Protein AF-D5BGY9-F1 (afdb_monomer_lite)

Radius of gyration: 18.29 Å; chains: 1; bounding box: 40×28×54 Å

Organism: Zunongwangia profunda (strain DSM 18752 / CCTCC AB 206139 / SM-A87) (NCBI:txid655815)

Foldseek 3Di:
DDPVVVVVVQVPDDADDKAKEALDPFWMWIWGCDDQKIWIWIGGNNDTDTDDIDRHDVVSVVVVVVVCVVPAPADPDKAWDDKDAAPDADDDVRDGQNPWDWAFPSHWYWDADPVPRHIYIFTWTFTDDPPDDTAIWTKDDPDDRIMTIIHDDDPD

pLDDT: mean 74.3, std 17.8, range [32.53, 95.62]

Structure (mmCIF, N/CA/C/O backbone):
data_AF-D5BGY9-F1
#
_entry.id   AF-D5BGY9-F1
#
loop_
_atom_site.group_PDB
_atom_site.id
_atom_site.type_symbol
_atom_site.label_atom_id
_atom_site.label_alt_id
_atom_site.label_comp_id
_atom_site.label_asym_id
_atom_site.label_entity_id
_atom_site.label_seq_id
_atom_site.pdbx_PDB_ins_code
_atom_site.Cartn_x
_atom_site.Cartn_y
_atom_site.Cartn_z
_atom_site.occupancy
_atom_site.B_iso_or_equiv
_atom_site.auth_seq_id
_atom_site.auth_comp_id
_atom_site.auth_asym_id
_atom_site.auth_atom_id
_atom_site.pdbx_PDB_model_num
ATOM 1 N N . MET A 1 1 ? 21.027 9.077 -31.240 1.00 39.59 1 MET A N 1
ATOM 2 C CA . MET A 1 1 ? 19.577 8.793 -31.140 1.00 39.59 1 MET A CA 1
ATOM 3 C C . MET A 1 1 ? 18.969 9.815 -30.180 1.00 39.59 1 MET A C 1
ATOM 5 O O . MET A 1 1 ? 19.488 9.950 -29.084 1.00 39.59 1 MET A O 1
ATOM 9 N N . ASN A 1 2 ? 17.980 10.606 -30.613 1.00 33.41 2 ASN A N 1
ATOM 10 C CA . ASN A 1 2 ? 17.347 11.681 -29.823 1.00 33.41 2 ASN A CA 1
ATOM 11 C C . ASN A 1 2 ? 16.385 11.074 -28.773 1.00 33.41 2 ASN A C 1
ATOM 13 O O . ASN A 1 2 ? 15.698 10.106 -29.088 1.00 33.41 2 ASN A O 1
ATOM 17 N N . ILE A 1 3 ? 16.310 11.640 -27.564 1.00 32.88 3 ILE A N 1
ATOM 18 C CA . ILE A 1 3 ? 15.324 11.317 -26.509 1.00 32.88 3 ILE A CA 1
ATOM 19 C C . ILE A 1 3 ? 13.889 11.219 -27.069 1.00 32.88 3 ILE A C 1
ATOM 21 O O . ILE A 1 3 ? 13.121 10.344 -26.676 1.00 32.88 3 ILE A O 1
ATOM 25 N N . GLU A 1 4 ? 13.549 12.048 -28.052 1.00 35.41 4 GLU A N 1
ATOM 26 C CA . GLU A 1 4 ? 12.253 12.053 -28.739 1.00 35.41 4 GLU A CA 1
ATOM 27 C C . GLU A 1 4 ? 12.027 10.800 -29.608 1.00 35.41 4 GLU A C 1
ATOM 29 O O . GLU A 1 4 ? 10.921 10.274 -29.701 1.00 35.41 4 GLU A O 1
ATOM 34 N N . SER A 1 5 ? 13.100 10.247 -30.176 1.00 37.81 5 SER A N 1
ATOM 35 C CA . SER A 1 5 ? 13.077 8.967 -30.895 1.00 37.81 5 SER A CA 1
ATOM 36 C C . SER A 1 5 ? 12.997 7.765 -29.951 1.00 37.81 5 SER A C 1
ATOM 38 O O . SER A 1 5 ? 12.579 6.692 -30.384 1.00 37.81 5 SER A O 1
ATOM 40 N N . LEU A 1 6 ? 13.410 7.929 -28.691 1.00 34.84 6 LEU A N 1
ATOM 41 C CA . LEU A 1 6 ? 13.304 6.903 -27.659 1.00 34.84 6 LEU A CA 1
ATOM 42 C C . LEU A 1 6 ? 11.854 6.824 -27.154 1.00 34.84 6 LEU A C 1
ATOM 44 O O . LEU A 1 6 ? 11.257 5.758 -27.195 1.00 34.84 6 LEU A O 1
ATOM 48 N N . LYS A 1 7 ? 11.239 7.968 -26.818 1.00 35.66 7 LYS A N 1
ATOM 49 C CA . LYS A 1 7 ? 9.833 8.073 -26.371 1.00 35.66 7 LYS A CA 1
ATOM 50 C C . LYS A 1 7 ? 8.829 7.444 -27.343 1.00 35.66 7 LYS A C 1
ATOM 52 O O . LYS A 1 7 ? 7.926 6.737 -26.911 1.00 35.66 7 LYS A O 1
ATOM 5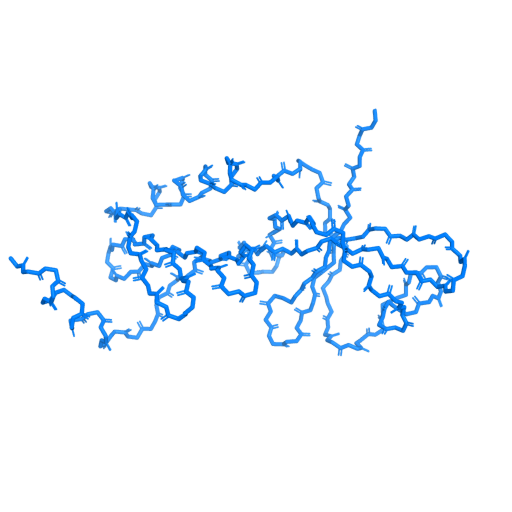7 N N . ASN A 1 8 ? 9.013 7.654 -28.646 1.00 40.06 8 ASN A N 1
ATOM 58 C CA . ASN A 1 8 ? 8.101 7.119 -29.662 1.00 40.06 8 ASN A CA 1
ATOM 59 C C . ASN A 1 8 ? 8.259 5.605 -29.886 1.00 40.06 8 ASN A C 1
ATOM 61 O O . ASN A 1 8 ? 7.320 4.961 -30.340 1.00 40.06 8 ASN A O 1
ATOM 65 N N . LYS A 1 9 ? 9.415 5.021 -29.539 1.00 37.53 9 LYS A N 1
ATOM 66 C CA . LYS A 1 9 ? 9.617 3.561 -29.543 1.00 37.53 9 LYS A CA 1
ATOM 67 C C . LYS A 1 9 ? 9.053 2.883 -28.290 1.00 37.53 9 LYS A C 1
ATOM 69 O O . LYS A 1 9 ? 8.619 1.742 -28.377 1.00 37.53 9 LYS A O 1
ATOM 74 N N . LEU A 1 10 ? 9.037 3.582 -27.153 1.00 36.75 10 LEU A N 1
ATOM 75 C CA . LEU A 1 10 ? 8.557 3.062 -25.864 1.00 36.75 10 LEU A CA 1
ATOM 76 C C . LEU A 1 10 ? 7.019 3.042 -25.754 1.00 36.75 10 LEU A C 1
ATOM 78 O O . LEU A 1 10 ? 6.463 2.294 -24.963 1.00 36.75 10 LEU A O 1
ATOM 82 N N . ALA A 1 11 ? 6.317 3.800 -26.601 1.00 37.72 11 ALA A N 1
ATOM 83 C CA . ALA A 1 11 ? 4.853 3.815 -26.684 1.00 37.72 11 ALA A CA 1
ATOM 84 C C . ALA A 1 11 ? 4.225 2.555 -27.329 1.00 37.72 11 ALA A C 1
ATOM 86 O O . ALA A 1 11 ? 3.004 2.471 -27.423 1.00 37.72 11 ALA A O 1
ATOM 87 N N . LEU A 1 12 ? 5.037 1.601 -27.801 1.00 35.53 12 LEU A N 1
ATOM 88 C CA . LEU A 1 12 ? 4.601 0.441 -28.595 1.00 35.53 12 LEU A CA 1
ATOM 89 C C . LEU A 1 12 ? 4.758 -0.913 -27.878 1.00 35.53 12 LEU A C 1
ATOM 91 O O . LEU A 1 12 ? 4.491 -1.943 -28.492 1.00 35.53 12 LEU A O 1
ATOM 95 N N . LEU A 1 13 ? 5.230 -0.939 -26.628 1.00 35.22 13 LEU A N 1
ATOM 96 C CA . LEU A 1 13 ? 5.654 -2.172 -25.958 1.00 35.22 13 LEU A CA 1
ATOM 97 C C . LEU A 1 13 ? 4.731 -2.537 -24.785 1.00 35.22 13 LEU A C 1
ATOM 99 O O . LEU A 1 13 ? 4.547 -1.761 -23.849 1.00 35.22 13 LEU A O 1
ATOM 103 N N . ASP A 1 14 ? 4.162 -3.739 -24.888 1.00 32.53 14 ASP A N 1
ATOM 104 C CA . ASP A 1 14 ? 3.326 -4.438 -23.907 1.00 32.53 14 ASP A CA 1
ATOM 105 C C . ASP A 1 14 ? 4.012 -4.552 -22.532 1.00 32.53 14 ASP A C 1
ATOM 107 O O . ASP A 1 14 ? 5.225 -4.752 -22.434 1.00 32.53 14 ASP A O 1
ATOM 111 N N . ILE A 1 15 ? 3.236 -4.371 -21.462 1.00 37.66 15 ILE A N 1
ATOM 112 C CA . ILE A 1 15 ? 3.724 -3.750 -20.221 1.00 37.66 15 ILE A CA 1
ATOM 113 C C . ILE A 1 15 ? 4.563 -4.703 -19.322 1.00 37.66 15 ILE A C 1
ATOM 115 O O . ILE A 1 15 ? 4.122 -5.819 -19.045 1.00 37.66 15 ILE A O 1
ATOM 119 N N . PRO A 1 16 ? 5.717 -4.258 -18.775 1.00 42.53 16 PRO A N 1
ATOM 120 C CA . PRO A 1 16 ? 6.619 -5.037 -17.908 1.00 42.53 16 PRO A CA 1
ATOM 121 C C . PRO A 1 16 ? 6.375 -4.846 -16.392 1.00 42.53 16 PRO A C 1
ATOM 123 O O . PRO A 1 16 ? 5.450 -4.148 -15.993 1.00 42.53 16 PRO A O 1
ATOM 126 N N . LYS A 1 17 ? 7.227 -5.431 -15.524 1.00 52.41 17 LYS A N 1
ATOM 127 C CA . LYS A 1 17 ? 7.220 -5.219 -14.058 1.00 52.41 17 LYS A CA 1
ATOM 128 C C . LYS A 1 17 ? 7.296 -3.723 -13.702 1.00 52.41 17 LYS A C 1
ATOM 130 O O . LYS A 1 17 ? 8.204 -3.015 -14.144 1.00 52.41 17 LYS A O 1
ATOM 135 N N . ILE A 1 18 ? 6.366 -3.262 -12.862 1.00 57.81 18 ILE A N 1
ATOM 136 C CA . ILE A 1 18 ? 6.273 -1.874 -12.387 1.00 57.81 18 ILE A CA 1
ATOM 137 C C . ILE A 1 18 ? 6.336 -1.862 -10.861 1.00 57.81 18 ILE A C 1
ATOM 139 O O . ILE A 1 18 ? 5.492 -2.467 -10.203 1.00 57.81 18 ILE A O 1
ATOM 143 N N . TYR A 1 19 ? 7.273 -1.096 -10.306 1.00 60.00 19 TYR A N 1
ATOM 144 C CA . TYR A 1 19 ? 7.201 -0.633 -8.922 1.00 60.00 19 TYR A CA 1
ATOM 145 C C . TYR A 1 19 ? 6.712 0.811 -8.932 1.00 60.00 19 TYR A C 1
ATOM 147 O O . TYR A 1 19 ? 7.248 1.650 -9.655 1.00 60.00 19 TYR A O 1
ATOM 155 N N . SER A 1 20 ? 5.682 1.133 -8.154 1.00 58.00 20 SER A N 1
ATOM 156 C CA . SER A 1 20 ? 5.164 2.500 -8.099 1.00 58.00 20 SER A CA 1
ATOM 157 C C . SER A 1 20 ? 4.714 2.879 -6.702 1.00 58.00 20 SER A C 1
ATOM 159 O O . SER A 1 20 ? 4.213 2.048 -5.956 1.00 58.00 20 SER A O 1
ATOM 161 N N . ILE A 1 21 ? 4.878 4.152 -6.372 1.00 60.12 21 ILE A N 1
ATOM 162 C CA . ILE A 1 21 ? 4.464 4.762 -5.116 1.00 60.12 21 ILE A CA 1
ATOM 163 C C . ILE A 1 21 ? 3.739 6.067 -5.415 1.00 60.12 21 ILE A C 1
ATOM 165 O O . ILE A 1 21 ? 4.192 6.830 -6.259 1.00 60.12 21 ILE A O 1
ATOM 169 N N . SER A 1 22 ? 2.649 6.358 -4.712 1.00 55.53 22 SER A N 1
ATOM 170 C CA . SER A 1 22 ? 1.944 7.642 -4.811 1.00 55.53 22 SER A CA 1
ATOM 171 C C . SER A 1 22 ? 2.203 8.436 -3.545 1.00 55.53 22 SER A C 1
ATOM 173 O O . SER A 1 22 ? 1.905 7.911 -2.490 1.00 55.53 22 SER A O 1
ATOM 175 N N . LYS A 1 23 ? 2.763 9.647 -3.628 1.00 52.03 23 LYS A N 1
ATOM 176 C CA . LYS A 1 23 ? 2.987 10.510 -2.451 1.00 52.03 23 LYS A CA 1
ATOM 177 C C . LYS A 1 23 ? 1.767 11.383 -2.137 1.00 52.03 23 LYS A C 1
ATOM 179 O O . LYS A 1 23 ? 1.548 11.733 -0.988 1.00 52.03 23 LYS A O 1
ATOM 184 N N . GLU A 1 24 ? 1.006 11.739 -3.165 1.00 56.12 24 GLU A N 1
ATOM 185 C CA . GLU A 1 24 ? -0.227 12.530 -3.107 1.00 56.12 24 GLU A CA 1
ATOM 186 C C . GLU A 1 24 ? -1.184 11.981 -4.177 1.00 56.12 24 GLU A C 1
ATOM 188 O O . GLU A 1 24 ? -0.727 11.289 -5.095 1.00 56.12 24 GLU A O 1
ATOM 193 N N . GLU A 1 25 ? -2.475 12.338 -4.132 1.00 49.06 25 GLU A N 1
ATOM 194 C CA . GLU A 1 25 ? -3.480 11.902 -5.126 1.00 49.06 25 GLU A CA 1
ATOM 195 C C . GLU A 1 25 ? -3.004 12.074 -6.583 1.00 49.06 25 GLU A C 1
ATOM 197 O O . GLU A 1 25 ? -3.302 11.244 -7.442 1.00 49.06 25 GLU A O 1
ATOM 202 N N . ASN A 1 26 ? -2.190 13.105 -6.848 1.00 55.19 26 ASN A N 1
ATOM 203 C CA . ASN A 1 26 ? -1.737 13.477 -8.190 1.00 55.19 26 ASN A CA 1
ATOM 204 C C . ASN A 1 26 ? -0.228 13.327 -8.438 1.00 55.19 26 ASN A C 1
ATOM 206 O O . ASN A 1 26 ? 0.235 13.703 -9.523 1.00 55.19 26 ASN A O 1
ATOM 210 N N . SER A 1 27 ? 0.545 12.795 -7.480 1.00 61.44 27 SER A N 1
ATOM 211 C CA . SER A 1 27 ? 1.988 12.588 -7.658 1.00 61.44 27 SER A CA 1
ATOM 212 C C . SER A 1 27 ? 2.430 11.160 -7.334 1.00 61.44 27 SER A C 1
ATOM 214 O O . SER A 1 27 ? 2.214 10.654 -6.233 1.00 61.44 27 SER A O 1
ATOM 216 N N . LYS A 1 28 ? 3.075 10.495 -8.302 1.00 71.75 28 LYS A N 1
ATOM 217 C CA . LYS A 1 28 ? 3.582 9.121 -8.161 1.00 71.75 28 LYS A CA 1
ATOM 218 C C . LYS A 1 28 ? 5.032 9.011 -8.603 1.00 71.75 28 LYS A C 1
ATOM 220 O O . LYS A 1 28 ? 5.398 9.594 -9.611 1.00 71.75 28 LYS A O 1
ATOM 225 N N . PHE A 1 29 ? 5.863 8.251 -7.905 1.00 80.75 29 PHE A N 1
ATOM 226 C CA . PHE A 1 29 ? 7.157 7.819 -8.428 1.00 80.75 29 PHE A CA 1
ATOM 227 C C . PHE A 1 29 ? 7.040 6.392 -8.948 1.00 80.75 29 PHE A C 1
ATOM 229 O O . PHE A 1 29 ? 6.369 5.557 -8.345 1.00 80.75 29 PHE A O 1
ATOM 236 N N . CYS A 1 30 ? 7.651 6.110 -10.091 1.00 78.44 30 CYS A N 1
ATOM 237 C CA . CYS A 1 30 ? 7.538 4.821 -10.761 1.00 78.44 30 CYS A CA 1
ATOM 238 C C . CYS A 1 30 ? 8.911 4.359 -11.218 1.00 78.44 30 CYS A C 1
ATOM 240 O O . CYS A 1 30 ? 9.623 5.117 -11.872 1.00 78.44 30 CYS A O 1
ATOM 242 N N . LEU A 1 31 ? 9.244 3.113 -10.913 1.00 79.31 31 LEU A N 1
ATOM 243 C CA . LEU A 1 31 ? 10.346 2.379 -11.501 1.00 79.31 31 LEU A CA 1
ATOM 244 C C . LEU A 1 31 ? 9.756 1.322 -12.448 1.00 79.31 31 LEU A C 1
ATOM 246 O O . LEU A 1 31 ? 9.013 0.441 -12.018 1.00 79.31 31 LEU A O 1
ATOM 250 N N . VAL A 1 32 ? 10.057 1.436 -13.738 1.00 80.81 32 VAL A N 1
ATOM 251 C CA . VAL A 1 32 ? 9.485 0.605 -14.810 1.00 80.81 32 VAL A CA 1
ATOM 252 C C . VAL A 1 32 ? 10.612 -0.101 -15.558 1.00 80.81 32 VAL A C 1
ATOM 254 O O . VAL A 1 32 ? 11.601 0.545 -15.910 1.00 80.81 32 VAL A O 1
ATOM 257 N N . GLN A 1 33 ? 10.469 -1.404 -15.810 1.00 77.12 33 GLN A N 1
ATOM 258 C CA . GLN A 1 33 ? 11.456 -2.195 -16.553 1.00 77.12 33 GLN A CA 1
ATOM 259 C C . GLN A 1 33 ? 11.119 -2.293 -18.045 1.00 77.12 33 GLN A C 1
ATOM 261 O O . GLN A 1 33 ? 10.488 -3.251 -18.450 1.00 77.12 33 GLN A O 1
ATOM 266 N N . GLU A 1 34 ? 11.571 -1.403 -18.916 1.00 71.31 34 GLU A N 1
ATOM 267 C CA . GLU A 1 34 ? 11.303 -1.565 -20.355 1.00 71.31 34 GLU A CA 1
ATOM 268 C C . GLU A 1 34 ? 12.476 -2.261 -21.065 1.00 71.31 34 GLU A C 1
ATOM 270 O O . GLU A 1 34 ? 13.602 -1.756 -21.105 1.00 71.31 34 GLU A O 1
ATOM 275 N N . ASN A 1 35 ? 12.209 -3.423 -21.671 1.00 77.25 35 ASN A N 1
ATOM 276 C CA . ASN A 1 35 ? 13.224 -4.328 -22.226 1.00 77.25 35 ASN A CA 1
ATOM 277 C C . ASN A 1 35 ? 14.239 -4.777 -21.148 1.00 77.25 35 ASN A C 1
ATOM 279 O O . ASN A 1 35 ? 13.856 -5.329 -20.119 1.00 77.25 35 ASN A O 1
ATOM 283 N N . ASN A 1 36 ? 15.534 -4.529 -21.374 1.00 79.06 36 ASN A N 1
ATOM 284 C CA . ASN A 1 36 ? 16.621 -4.845 -20.439 1.00 79.06 36 ASN A CA 1
ATOM 285 C C . ASN A 1 36 ? 16.997 -3.657 -19.540 1.00 79.06 36 ASN A C 1
ATOM 287 O O . ASN A 1 36 ? 18.024 -3.700 -18.872 1.00 79.06 36 ASN A O 1
ATOM 291 N N . PHE A 1 37 ? 16.205 -2.586 -19.551 1.00 79.56 37 PHE A N 1
ATOM 292 C CA . PHE A 1 37 ? 16.535 -1.338 -18.879 1.00 79.56 37 PHE A CA 1
ATOM 293 C C . PHE A 1 37 ? 15.480 -0.954 -17.856 1.00 79.56 37 PHE A C 1
ATOM 295 O O . PHE A 1 37 ? 14.304 -1.284 -17.993 1.00 79.56 37 PHE A O 1
ATOM 302 N N . TRP A 1 38 ? 15.907 -0.196 -16.854 1.00 84.69 38 TRP A N 1
ATOM 303 C CA . TRP A 1 38 ? 15.033 0.305 -15.808 1.00 84.69 38 TRP A CA 1
ATOM 304 C C . TRP A 1 38 ? 14.999 1.823 -15.818 1.00 84.69 38 TRP A C 1
ATOM 306 O O . TRP A 1 38 ? 16.028 2.497 -15.910 1.00 84.69 38 TRP A O 1
ATOM 316 N N . PHE A 1 39 ? 13.798 2.366 -15.687 1.00 82.62 39 PHE A N 1
ATOM 317 C CA . PHE A 1 39 ? 13.549 3.793 -15.781 1.00 82.62 39 PHE A CA 1
ATOM 318 C C . PHE A 1 39 ? 12.778 4.273 -14.561 1.00 82.62 39 PHE A C 1
ATOM 320 O O . PHE A 1 39 ? 11.729 3.729 -14.220 1.00 82.62 39 PHE A O 1
ATOM 327 N N . PHE A 1 40 ? 13.294 5.317 -13.925 1.00 86.56 40 PHE A N 1
ATOM 328 C CA . PHE A 1 40 ? 12.684 5.967 -12.780 1.00 86.56 40 PHE A CA 1
ATOM 329 C C . PHE A 1 40 ? 12.072 7.307 -13.191 1.00 86.56 40 PHE A C 1
ATOM 331 O O . PHE A 1 40 ? 12.757 8.190 -13.723 1.00 86.56 40 PHE A O 1
ATOM 338 N N . PHE A 1 41 ? 10.778 7.466 -12.930 1.00 85.06 41 PHE A N 1
ATOM 339 C CA . PHE A 1 41 ? 9.987 8.639 -13.282 1.00 85.06 41 PHE A CA 1
ATOM 340 C C . PHE A 1 41 ? 9.240 9.186 -12.070 1.00 85.06 41 PHE A C 1
ATOM 342 O O . PHE A 1 41 ? 8.883 8.445 -11.158 1.00 85.06 41 PHE A O 1
ATOM 349 N N . LYS A 1 42 ? 8.909 10.476 -12.128 1.00 83.25 42 LYS A N 1
ATOM 350 C CA . LYS A 1 42 ? 7.818 11.076 -11.362 1.00 83.25 42 LYS A CA 1
ATOM 351 C C . LYS A 1 42 ? 6.644 11.353 -12.299 1.00 83.25 42 LYS A C 1
ATOM 353 O O . LYS A 1 42 ? 6.805 12.048 -13.297 1.00 83.25 42 LYS A O 1
ATOM 358 N N . LEU A 1 43 ? 5.479 10.806 -12.001 1.00 76.69 43 LEU A N 1
ATOM 359 C CA . LEU A 1 43 ? 4.191 11.186 -12.557 1.00 76.69 43 LEU A CA 1
ATOM 360 C C . LEU A 1 43 ? 3.638 12.348 -11.735 1.00 76.69 43 LEU A C 1
ATOM 362 O O . LEU A 1 43 ? 3.444 12.197 -10.537 1.00 76.69 43 LEU A O 1
ATOM 366 N N . GLU A 1 44 ? 3.371 13.485 -12.365 1.00 77.81 44 GLU A N 1
ATOM 367 C CA . GLU A 1 44 ? 2.660 14.618 -11.760 1.00 77.81 44 GLU A CA 1
ATOM 368 C C . GLU A 1 44 ? 1.618 15.119 -12.750 1.00 77.81 44 GLU A C 1
ATOM 370 O O . GLU A 1 44 ? 1.967 15.438 -13.889 1.00 77.81 44 GLU A O 1
ATOM 375 N N . ASN A 1 45 ? 0.347 15.197 -12.344 1.00 75.56 45 ASN A N 1
ATOM 376 C CA . ASN A 1 45 ? -0.742 15.702 -13.193 1.00 75.56 45 ASN A CA 1
ATOM 377 C C . ASN A 1 45 ? -0.765 15.037 -14.587 1.00 75.56 45 ASN A C 1
ATOM 379 O O . ASN A 1 45 ? -0.792 15.712 -15.618 1.00 75.56 45 ASN A O 1
ATOM 383 N N . ASN A 1 46 ? -0.674 13.701 -14.617 1.00 66.56 46 ASN A N 1
ATOM 384 C CA . ASN A 1 46 ? -0.592 12.869 -15.829 1.00 66.56 46 ASN A CA 1
ATOM 385 C C . ASN A 1 46 ? 0.630 13.117 -16.735 1.00 66.56 46 ASN A C 1
ATOM 387 O O . ASN A 1 46 ? 0.692 12.590 -17.847 1.00 66.56 46 ASN A O 1
ATOM 391 N N . LYS A 1 47 ? 1.640 13.865 -16.278 1.00 72.94 47 LYS A N 1
ATOM 392 C CA . LYS A 1 47 ? 2.903 14.062 -17.000 1.00 72.94 47 LYS A CA 1
ATOM 393 C C . LYS A 1 47 ? 4.009 13.212 -16.391 1.00 72.94 47 LYS A C 1
ATOM 395 O O . LYS A 1 47 ? 4.231 13.234 -15.185 1.00 72.94 47 LYS A O 1
ATOM 400 N N . ARG A 1 48 ? 4.741 12.493 -17.247 1.00 77.81 48 ARG A N 1
ATOM 401 C CA . ARG A 1 48 ? 5.956 11.749 -16.882 1.00 77.81 48 ARG A CA 1
ATOM 402 C C . ARG A 1 48 ? 7.160 12.686 -16.893 1.00 77.81 48 ARG A C 1
ATOM 404 O O . ARG A 1 48 ? 7.555 13.178 -17.948 1.00 77.81 48 ARG A O 1
ATOM 411 N N . LYS A 1 49 ? 7.781 12.883 -15.735 1.00 83.81 49 LYS A N 1
ATOM 412 C CA . LYS A 1 49 ? 9.093 13.511 -15.581 1.00 83.81 49 LYS A CA 1
ATOM 413 C C . LYS A 1 49 ? 10.137 12.421 -15.365 1.00 83.81 49 LYS A C 1
ATOM 415 O O . LYS A 1 49 ? 10.128 11.745 -14.341 1.00 83.81 49 LYS A O 1
ATOM 420 N N . PHE A 1 50 ? 11.027 12.242 -16.336 1.00 83.69 50 PHE A N 1
ATOM 421 C CA . PHE A 1 50 ? 12.166 11.334 -16.202 1.00 83.69 50 PHE A CA 1
ATOM 422 C C . PHE A 1 50 ? 13.123 11.828 -15.118 1.00 83.69 50 PHE A C 1
ATOM 424 O O . PHE A 1 50 ? 13.425 13.022 -15.059 1.00 83.69 50 PHE A O 1
ATOM 431 N N . LEU A 1 51 ? 13.580 10.906 -14.273 1.00 86.75 51 LEU A N 1
ATOM 432 C CA . LEU A 1 51 ? 14.508 11.197 -13.187 1.00 86.75 51 LEU A CA 1
ATOM 433 C C . LEU A 1 51 ? 15.826 10.445 -13.352 1.00 86.75 51 LEU A C 1
ATOM 435 O O . LEU A 1 51 ? 16.883 11.060 -13.231 1.00 86.75 51 LEU A O 1
ATOM 439 N N . LYS A 1 52 ? 15.782 9.130 -13.605 1.00 89.81 52 LYS A N 1
ATOM 440 C CA . LYS A 1 52 ? 16.996 8.305 -13.665 1.00 89.81 52 LYS A CA 1
ATOM 441 C C . LYS A 1 52 ? 16.809 7.032 -14.491 1.00 89.81 52 LYS A C 1
ATOM 443 O O . LYS A 1 52 ? 15.693 6.555 -14.669 1.00 89.81 52 LYS A O 1
ATOM 448 N N . PHE A 1 53 ? 17.918 6.496 -14.984 1.00 90.00 53 PHE A N 1
ATOM 449 C CA . PHE A 1 53 ? 18.011 5.273 -15.779 1.00 90.00 53 PHE A CA 1
ATOM 450 C C . PHE A 1 53 ? 19.019 4.306 -15.146 1.00 90.00 53 PHE A C 1
ATOM 452 O O . PHE A 1 53 ? 19.997 4.763 -14.548 1.00 90.00 53 PHE A O 1
ATOM 459 N N . PHE A 1 54 ? 18.789 3.001 -15.316 1.00 85.75 54 PHE A N 1
ATOM 460 C CA . PHE A 1 54 ? 19.675 1.928 -14.865 1.00 85.75 54 PHE A CA 1
ATOM 461 C C . PHE A 1 54 ? 19.755 0.798 -15.895 1.00 85.75 54 PHE A C 1
ATOM 463 O O . PHE A 1 54 ? 18.767 0.455 -16.549 1.00 85.75 54 PHE A O 1
ATOM 470 N N . GLU A 1 55 ? 20.937 0.191 -15.990 1.00 85.69 55 GLU A N 1
ATOM 471 C CA . GLU A 1 55 ? 21.222 -0.918 -16.909 1.00 85.69 55 GLU A CA 1
ATOM 472 C C . GLU A 1 55 ? 20.850 -2.290 -16.344 1.00 85.69 55 GLU A C 1
ATOM 474 O O . GLU A 1 55 ? 20.728 -3.250 -17.096 1.00 85.69 55 GLU A O 1
ATOM 479 N N . ASN A 1 56 ? 20.677 -2.403 -15.027 1.00 82.38 56 ASN A N 1
ATOM 480 C CA . ASN A 1 56 ? 20.371 -3.666 -14.371 1.00 82.38 56 ASN A CA 1
ATOM 481 C C . ASN A 1 56 ? 19.360 -3.487 -13.231 1.00 82.38 56 ASN A C 1
ATOM 483 O O . ASN A 1 56 ? 19.173 -2.394 -12.693 1.00 82.38 56 ASN A O 1
ATOM 487 N N . GLU A 1 57 ? 18.705 -4.594 -12.880 1.00 74.31 57 GLU A N 1
ATOM 488 C CA . GLU A 1 57 ? 17.648 -4.648 -11.865 1.00 74.31 57 GLU A CA 1
ATOM 489 C C . GLU A 1 57 ? 18.164 -4.359 -10.456 1.00 74.31 57 GLU A C 1
ATOM 491 O O . GLU A 1 57 ? 17.484 -3.674 -9.697 1.00 74.31 57 GLU A O 1
ATOM 496 N N . ILE A 1 58 ? 19.362 -4.831 -10.102 1.00 73.25 58 ILE A N 1
ATOM 497 C CA . ILE A 1 58 ? 19.913 -4.674 -8.749 1.00 73.25 58 ILE A CA 1
ATOM 498 C C . ILE A 1 58 ? 20.127 -3.191 -8.437 1.00 73.25 58 ILE A C 1
ATOM 500 O O . ILE A 1 58 ? 19.657 -2.710 -7.408 1.00 73.25 58 ILE A O 1
ATOM 504 N N . ASP A 1 59 ? 20.748 -2.438 -9.342 1.00 77.81 59 ASP A N 1
ATOM 505 C CA . ASP A 1 59 ? 20.997 -1.008 -9.147 1.00 77.81 59 ASP A CA 1
ATOM 506 C C . ASP A 1 59 ? 19.696 -0.206 -9.147 1.00 77.81 59 ASP A C 1
ATOM 508 O O . ASP A 1 59 ? 19.526 0.718 -8.348 1.00 77.81 59 ASP A O 1
ATOM 512 N N . ALA A 1 60 ? 18.760 -0.575 -10.026 1.00 77.88 60 ALA A N 1
ATOM 513 C CA . ALA A 1 60 ? 17.455 0.060 -10.126 1.00 77.88 60 ALA A CA 1
ATOM 514 C C . ALA A 1 60 ? 16.638 -0.112 -8.842 1.00 77.88 60 ALA A C 1
ATOM 516 O O . ALA A 1 60 ? 16.123 0.861 -8.289 1.00 77.88 60 ALA A O 1
ATOM 517 N N . THR A 1 61 ? 16.543 -1.351 -8.358 1.00 64.25 61 THR A N 1
ATOM 518 C CA . THR A 1 61 ? 15.793 -1.702 -7.150 1.00 64.25 61 THR A CA 1
ATOM 519 C C . THR A 1 61 ? 16.472 -1.161 -5.898 1.00 64.25 61 THR A C 1
ATOM 521 O O . THR A 1 61 ? 15.785 -0.583 -5.064 1.00 64.25 61 THR A O 1
ATOM 524 N N . THR A 1 62 ? 17.803 -1.229 -5.799 1.00 71.38 62 THR A N 1
ATOM 525 C CA . THR A 1 62 ? 18.567 -0.631 -4.688 1.00 71.38 62 THR A CA 1
ATOM 526 C C . THR A 1 62 ? 18.370 0.877 -4.632 1.00 71.38 62 THR A C 1
ATOM 528 O O . THR A 1 62 ? 18.049 1.422 -3.579 1.00 71.38 62 THR A O 1
ATOM 531 N N . PHE A 1 63 ? 18.508 1.570 -5.767 1.00 84.44 63 PHE A N 1
ATOM 532 C CA . PHE A 1 63 ? 18.259 3.007 -5.815 1.00 84.44 63 PHE A CA 1
ATOM 533 C C . PHE A 1 63 ? 16.825 3.335 -5.421 1.00 84.44 63 PHE A C 1
ATOM 535 O O . PHE A 1 63 ? 16.614 4.279 -4.668 1.00 84.44 63 PHE A O 1
ATOM 542 N N . PHE A 1 64 ? 15.849 2.592 -5.947 1.00 73.50 64 PHE A N 1
ATOM 543 C CA . PHE A 1 64 ? 14.452 2.837 -5.632 1.00 73.50 64 PHE A CA 1
ATOM 544 C C . PHE A 1 64 ? 14.204 2.626 -4.140 1.00 73.50 64 PHE A C 1
ATOM 546 O O . PHE A 1 64 ? 13.666 3.522 -3.518 1.00 73.50 64 PHE A O 1
ATOM 553 N N . LEU A 1 65 ? 14.681 1.541 -3.529 1.00 67.31 65 LEU A N 1
ATOM 554 C CA . LEU A 1 65 ? 14.550 1.316 -2.085 1.00 67.31 65 LEU A CA 1
ATOM 555 C C . LEU A 1 65 ? 15.199 2.430 -1.252 1.00 67.31 65 LEU A C 1
ATOM 557 O O . LEU A 1 65 ? 14.536 2.980 -0.380 1.00 67.31 65 LEU A O 1
ATOM 561 N N . ASN A 1 66 ? 16.429 2.837 -1.573 1.00 73.06 66 ASN A N 1
ATOM 562 C CA . ASN A 1 66 ? 17.109 3.921 -0.855 1.00 73.06 66 ASN A CA 1
ATOM 563 C C . ASN A 1 66 ? 16.384 5.261 -1.032 1.00 73.06 66 ASN A C 1
ATOM 565 O O . ASN A 1 66 ? 16.137 5.971 -0.066 1.00 73.06 66 ASN A O 1
ATOM 569 N N . PHE A 1 67 ? 15.971 5.590 -2.263 1.00 79.62 67 PHE A N 1
ATOM 570 C CA . PHE A 1 67 ? 15.145 6.768 -2.532 1.00 79.62 67 PHE A CA 1
ATOM 571 C C . PHE A 1 67 ? 13.882 6.746 -1.671 1.00 79.62 67 PHE A C 1
ATOM 573 O O . PHE A 1 67 ? 13.435 7.782 -1.187 1.00 79.62 67 PHE A O 1
ATOM 580 N N . MET A 1 68 ? 13.304 5.568 -1.478 1.00 68.38 68 MET A N 1
ATOM 581 C CA . MET A 1 68 ? 12.083 5.408 -0.714 1.00 68.38 68 MET A CA 1
ATOM 582 C C . MET A 1 68 ? 12.330 5.571 0.787 1.00 68.38 68 MET A C 1
ATOM 584 O O . MET A 1 68 ? 11.576 6.289 1.431 1.00 68.38 68 MET A O 1
ATOM 588 N N . GLU A 1 69 ? 13.402 4.990 1.323 1.00 63.50 69 GLU A N 1
ATOM 589 C CA . GLU A 1 69 ? 13.848 5.191 2.709 1.00 63.50 69 GLU A CA 1
ATOM 590 C C . GLU A 1 69 ? 14.141 6.662 3.025 1.00 63.50 69 GLU A C 1
ATOM 592 O O . GLU A 1 69 ? 13.715 7.174 4.058 1.00 63.50 69 GLU A O 1
ATOM 597 N N . ASP A 1 70 ? 14.809 7.363 2.110 1.00 68.38 70 ASP A N 1
ATOM 598 C CA . ASP A 1 70 ? 15.200 8.759 2.307 1.00 68.38 70 ASP A CA 1
ATOM 599 C C . ASP A 1 70 ? 14.007 9.726 2.233 1.00 68.38 70 ASP A C 1
ATOM 601 O O . ASP A 1 70 ? 14.010 10.789 2.858 1.00 68.38 70 ASP A O 1
ATOM 605 N N . ASN A 1 71 ? 12.989 9.395 1.430 1.00 68.25 71 ASN A N 1
ATOM 606 C CA . ASN A 1 71 ? 11.883 10.309 1.122 1.00 68.25 71 ASN A CA 1
ATOM 607 C C . ASN A 1 71 ? 10.566 9.954 1.820 1.00 68.25 71 ASN A C 1
ATOM 609 O O . ASN A 1 71 ? 9.656 10.791 1.852 1.00 68.25 71 ASN A O 1
ATOM 613 N N . PHE A 1 72 ? 10.451 8.744 2.366 1.00 64.38 72 PHE A N 1
ATOM 614 C CA . PHE A 1 72 ? 9.265 8.248 3.051 1.00 64.38 72 PHE A CA 1
ATOM 615 C C . PHE A 1 72 ? 9.677 7.626 4.381 1.00 64.38 72 PHE A C 1
ATOM 617 O O . PHE A 1 72 ? 10.675 6.920 4.472 1.00 64.38 72 PHE A O 1
ATOM 624 N N . LYS A 1 73 ? 8.896 7.873 5.437 1.00 55.28 73 LYS A N 1
ATOM 625 C CA . LYS A 1 73 ? 9.149 7.237 6.730 1.00 55.28 73 LYS A CA 1
ATOM 626 C C . LYS A 1 73 ? 8.901 5.737 6.595 1.00 55.28 73 LYS A C 1
ATOM 628 O O . LYS A 1 73 ? 7.755 5.297 6.587 1.00 55.28 73 LYS A O 1
ATOM 633 N N . ILE A 1 74 ? 9.969 4.956 6.498 1.00 53.62 74 ILE A N 1
ATOM 634 C CA . ILE A 1 74 ? 9.911 3.513 6.719 1.00 53.62 74 ILE A CA 1
ATOM 635 C C . ILE A 1 74 ? 10.078 3.308 8.220 1.00 53.62 74 ILE A C 1
ATOM 637 O O . ILE A 1 74 ? 11.193 3.216 8.731 1.00 53.62 74 ILE A O 1
ATOM 641 N N . GLU A 1 75 ? 8.971 3.311 8.963 1.00 53.41 75 GLU A N 1
ATOM 642 C CA . GLU A 1 75 ? 9.037 2.841 10.346 1.00 53.41 75 GLU A CA 1
ATOM 643 C C . GLU A 1 75 ? 9.236 1.324 10.324 1.00 53.41 75 GLU A C 1
ATOM 645 O O . GLU A 1 75 ? 8.516 0.585 9.654 1.00 53.41 75 GLU A O 1
ATOM 650 N N . LYS A 1 76 ? 10.284 0.876 11.023 1.00 52.78 76 LYS A N 1
ATOM 651 C CA . LYS A 1 76 ? 10.841 -0.483 10.957 1.00 52.78 76 LYS A CA 1
ATOM 652 C C . LYS A 1 76 ? 9.904 -1.593 11.443 1.00 52.78 76 LYS A C 1
ATOM 654 O O . LYS A 1 76 ? 10.280 -2.756 11.357 1.00 52.78 76 LYS A O 1
ATOM 659 N N . GLU A 1 77 ? 8.709 -1.270 11.932 1.00 64.88 77 GLU A N 1
ATOM 660 C CA . GLU A 1 77 ? 7.834 -2.230 12.616 1.00 64.88 77 GLU A CA 1
ATOM 661 C C . GLU A 1 77 ? 6.362 -2.095 12.215 1.00 64.88 77 GLU A C 1
ATOM 663 O O . GLU A 1 77 ? 5.438 -2.133 13.035 1.00 64.88 77 GLU A O 1
ATOM 668 N N . ILE A 1 78 ? 6.138 -1.965 10.908 1.00 79.44 78 ILE A N 1
ATOM 669 C CA . ILE A 1 78 ? 4.811 -2.134 10.326 1.00 79.44 78 ILE A CA 1
ATOM 670 C C . ILE A 1 78 ? 4.495 -3.630 10.272 1.00 79.44 78 ILE A C 1
ATOM 672 O O . ILE A 1 78 ? 5.186 -4.399 9.604 1.00 79.44 78 ILE A O 1
ATOM 676 N N . THR A 1 79 ? 3.433 -4.045 10.957 1.00 87.94 79 THR A N 1
ATOM 677 C CA . THR A 1 79 ? 3.005 -5.451 10.984 1.00 87.94 79 THR A CA 1
ATOM 678 C C . THR A 1 79 ? 1.757 -5.629 10.138 1.00 87.94 79 THR A C 1
ATOM 680 O O . THR A 1 79 ? 0.764 -4.933 10.343 1.00 87.94 79 THR A O 1
ATOM 683 N N . PHE A 1 80 ? 1.794 -6.560 9.183 1.00 90.62 80 PHE A N 1
ATOM 684 C CA . PHE A 1 80 ? 0.616 -6.920 8.396 1.00 90.62 80 PHE A CA 1
ATOM 685 C C . PHE A 1 80 ? -0.465 -7.521 9.295 1.00 90.62 80 PHE A C 1
ATOM 687 O O . PHE A 1 80 ? -0.185 -8.435 10.068 1.00 90.62 80 PHE A O 1
ATOM 694 N N . ILE A 1 81 ? -1.691 -7.012 9.175 1.00 93.19 81 ILE A N 1
ATOM 695 C CA . ILE A 1 81 ? -2.847 -7.515 9.920 1.00 93.19 81 ILE A CA 1
ATOM 696 C C . ILE A 1 81 ? -3.697 -8.395 9.010 1.00 93.19 81 ILE A C 1
ATOM 698 O O . ILE A 1 81 ? -3.943 -9.558 9.321 1.00 93.19 81 ILE A O 1
ATOM 702 N N . ALA A 1 82 ? -4.175 -7.825 7.902 1.00 93.88 82 ALA A N 1
ATOM 703 C CA . ALA A 1 82 ? -5.144 -8.478 7.037 1.00 93.88 82 ALA A CA 1
ATOM 704 C C . ALA A 1 82 ? -5.152 -7.883 5.627 1.00 93.88 82 ALA A C 1
ATOM 706 O O . ALA A 1 82 ? -4.819 -6.716 5.416 1.00 93.88 82 ALA A O 1
ATOM 707 N N . SER A 1 83 ? -5.595 -8.700 4.672 1.00 94.56 83 SER A N 1
ATOM 708 C CA . SER A 1 83 ? -5.974 -8.271 3.331 1.00 94.56 83 SER A CA 1
ATOM 709 C C . SER A 1 83 ? -7.344 -8.845 3.003 1.00 94.56 83 SER A C 1
ATOM 711 O O . SER A 1 83 ? -7.512 -10.062 3.089 1.00 94.56 83 SER A O 1
ATOM 713 N N . LEU A 1 84 ? -8.302 -8.004 2.631 1.00 95.00 84 LEU A N 1
ATOM 714 C CA . LEU A 1 84 ? -9.685 -8.417 2.385 1.00 95.00 84 LEU A CA 1
ATOM 715 C C . LEU A 1 84 ? -10.306 -7.637 1.229 1.00 95.00 84 LEU A C 1
ATOM 717 O O . LEU A 1 84 ? -9.827 -6.555 0.886 1.00 95.00 84 LEU A O 1
ATOM 721 N N . ALA A 1 85 ? -11.354 -8.186 0.611 1.00 93.88 85 ALA A N 1
ATOM 722 C CA . ALA A 1 85 ? -12.071 -7.455 -0.420 1.00 93.88 85 ALA A CA 1
ATOM 723 C C . ALA A 1 85 ? -12.865 -6.295 0.19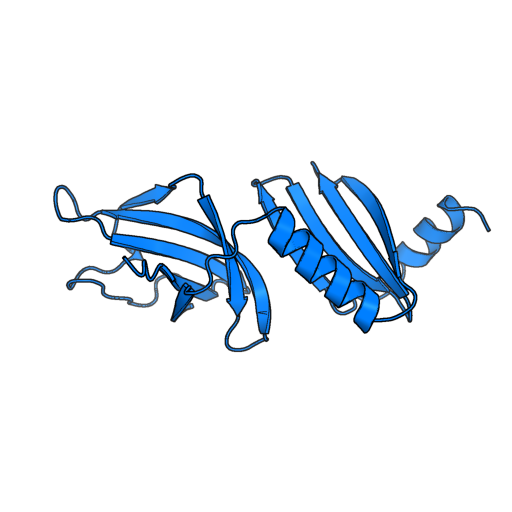4 1.00 93.88 85 ALA A C 1
ATOM 725 O O . ALA A 1 85 ? -13.233 -6.303 1.371 1.00 93.88 85 ALA A O 1
ATOM 726 N N . TYR A 1 86 ? -13.126 -5.270 -0.609 1.00 91.69 86 TYR A N 1
ATOM 727 C CA . TYR A 1 86 ? -13.902 -4.116 -0.186 1.00 91.69 86 TYR A CA 1
ATOM 728 C C . TYR A 1 86 ? -15.271 -4.555 0.351 1.00 91.69 86 TYR A C 1
ATOM 730 O O . TYR A 1 86 ? -16.019 -5.243 -0.344 1.00 91.69 86 TYR A O 1
ATOM 738 N N . LYS A 1 87 ? -15.588 -4.115 1.576 1.00 90.88 87 LYS A N 1
ATOM 739 C CA . LYS A 1 87 ? -16.794 -4.459 2.354 1.00 90.88 87 LYS A CA 1
ATOM 740 C C . LYS A 1 87 ? -16.883 -5.893 2.883 1.00 90.88 87 LYS A C 1
ATOM 742 O O . LYS A 1 87 ? -17.888 -6.215 3.519 1.00 90.88 87 LYS A O 1
ATOM 747 N N . ASP A 1 88 ? -15.851 -6.718 2.720 1.00 95.62 88 ASP A N 1
ATOM 748 C CA . ASP A 1 88 ? -15.765 -7.955 3.498 1.00 95.62 88 ASP A CA 1
ATOM 749 C C . ASP A 1 88 ? -15.670 -7.624 4.989 1.00 95.62 88 ASP A C 1
ATOM 751 O O . ASP A 1 88 ? -15.053 -6.636 5.389 1.00 95.62 88 ASP A O 1
ATOM 755 N N . ILE A 1 89 ? -16.289 -8.452 5.827 1.00 94.81 89 ILE A N 1
ATOM 756 C CA . ILE A 1 89 ? -16.354 -8.212 7.269 1.00 94.81 89 ILE A CA 1
ATOM 757 C C . ILE A 1 89 ? -14.939 -8.211 7.855 1.00 94.81 89 ILE A C 1
ATOM 759 O O . ILE A 1 89 ? -14.248 -9.230 7.828 1.00 94.81 89 ILE A O 1
ATOM 763 N N . PHE A 1 90 ? -14.544 -7.089 8.459 1.00 94.00 90 PHE A N 1
ATOM 764 C CA . PHE A 1 90 ? -13.323 -6.998 9.248 1.00 94.00 90 PHE A CA 1
ATOM 765 C C . PHE A 1 90 ? -13.605 -6.262 10.553 1.00 94.00 90 PHE A C 1
ATOM 767 O O . PHE A 1 90 ? -13.785 -5.046 10.583 1.00 94.00 90 PHE A O 1
ATOM 774 N N . LEU A 1 91 ? -13.701 -7.040 11.633 1.00 90.94 91 LEU A N 1
ATOM 775 C CA . LEU A 1 91 ? -14.116 -6.549 12.940 1.00 90.94 91 LEU A CA 1
ATOM 776 C C . LEU A 1 91 ? -12.911 -6.125 13.775 1.00 90.94 91 LEU A C 1
ATOM 778 O O . LEU A 1 91 ? -12.015 -6.923 14.044 1.00 90.94 91 LEU A O 1
ATOM 782 N N . ILE A 1 92 ? -12.955 -4.891 14.260 1.00 84.62 92 ILE A N 1
ATOM 783 C CA . ILE A 1 92 ? -12.051 -4.358 15.271 1.00 84.62 92 ILE A CA 1
ATOM 784 C C . ILE A 1 92 ? -12.912 -3.902 16.445 1.00 84.62 92 ILE A C 1
ATOM 786 O O . ILE A 1 92 ? -13.832 -3.107 16.275 1.00 84.62 92 ILE A O 1
ATOM 790 N N . ASN A 1 93 ? -12.651 -4.440 17.638 1.00 82.00 93 ASN A N 1
ATOM 791 C CA . ASN A 1 93 ? -13.469 -4.206 18.836 1.00 82.00 93 ASN A CA 1
ATOM 792 C C . ASN A 1 93 ? -14.978 -4.449 18.613 1.00 82.00 93 ASN A C 1
ATOM 794 O O . ASN A 1 93 ? -15.803 -3.719 19.144 1.00 82.00 93 ASN A O 1
ATOM 798 N N . ASN A 1 94 ? -15.342 -5.483 17.843 1.00 86.88 94 ASN A N 1
ATOM 799 C CA . ASN A 1 94 ? -16.720 -5.827 17.441 1.00 86.88 94 ASN A CA 1
ATOM 800 C C . ASN A 1 94 ? -17.403 -4.860 16.462 1.00 86.88 94 ASN A C 1
ATOM 802 O O . ASN A 1 94 ? -18.581 -5.042 16.159 1.00 86.88 94 ASN A O 1
ATOM 806 N N . PHE A 1 95 ? -16.679 -3.891 15.911 1.00 88.12 95 PHE A N 1
ATOM 807 C CA . PHE A 1 95 ? -17.193 -2.991 14.887 1.00 88.12 95 PHE A CA 1
ATOM 808 C C . PHE A 1 95 ? -16.504 -3.262 13.559 1.00 88.12 95 PHE A C 1
ATOM 810 O O . PHE A 1 95 ? -15.293 -3.470 13.500 1.00 88.12 95 PHE A O 1
ATOM 817 N N . ASN A 1 96 ? -17.282 -3.274 12.484 1.00 91.56 96 ASN A N 1
ATOM 818 C CA . ASN A 1 96 ? -16.742 -3.446 11.148 1.00 91.56 96 ASN A CA 1
ATOM 819 C C . ASN A 1 96 ? -16.009 -2.173 10.720 1.00 91.56 96 ASN A C 1
ATOM 821 O O . ASN A 1 96 ? -16.565 -1.079 10.796 1.00 91.56 96 ASN A O 1
ATOM 825 N N . ILE A 1 97 ? -14.773 -2.314 10.249 1.00 91.44 97 ILE A N 1
ATOM 826 C CA . ILE A 1 97 ? -13.912 -1.179 9.900 1.00 91.44 97 ILE A CA 1
ATOM 827 C C . ILE A 1 97 ? -14.512 -0.286 8.805 1.00 91.44 97 ILE A C 1
ATOM 829 O O . ILE A 1 97 ? -14.257 0.915 8.753 1.00 91.44 97 ILE A O 1
ATOM 833 N N . TRP A 1 98 ? -15.325 -0.874 7.927 1.00 92.94 98 TRP A N 1
ATOM 834 C CA . TRP A 1 98 ? -15.990 -0.170 6.833 1.00 92.94 98 TRP A CA 1
ATOM 835 C C . TRP A 1 98 ? -17.134 0.728 7.304 1.00 92.94 98 TRP A C 1
ATOM 837 O O . TRP A 1 98 ? -17.510 1.643 6.578 1.00 92.94 98 TRP A O 1
ATOM 847 N N . ASP A 1 99 ? -17.658 0.472 8.503 1.00 91.88 99 ASP A N 1
ATOM 848 C CA . ASP A 1 99 ? -18.737 1.243 9.124 1.00 91.88 99 ASP A CA 1
ATOM 849 C C . ASP A 1 99 ? -18.192 2.315 10.094 1.00 91.88 99 ASP A C 1
ATOM 851 O O . ASP A 1 99 ? -18.960 3.078 10.679 1.00 91.88 99 ASP A O 1
ATOM 855 N N . MET A 1 100 ? -16.867 2.378 10.280 1.00 91.38 100 MET A N 1
ATOM 856 C CA . MET A 1 100 ? -16.187 3.386 11.098 1.00 91.38 100 MET A CA 1
ATOM 857 C C . MET A 1 100 ? -15.920 4.676 10.318 1.00 91.38 100 MET A C 1
ATOM 859 O O . MET A 1 100 ? -15.863 4.684 9.0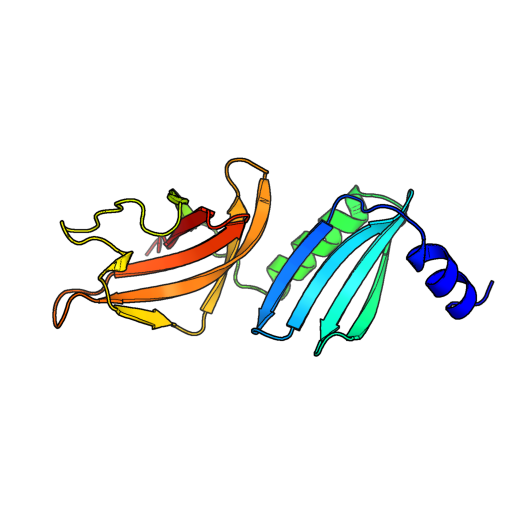89 1.00 91.38 100 MET A O 1
ATOM 863 N N . GLU A 1 101 ? -15.660 5.768 11.036 1.00 92.06 101 GLU A N 1
ATOM 864 C CA . GLU A 1 101 ? -15.137 6.994 10.429 1.00 92.06 101 GLU A CA 1
ATOM 865 C C . GLU A 1 101 ? -13.631 6.867 10.170 1.00 92.06 101 GLU A C 1
ATOM 867 O O . GLU A 1 101 ? -12.859 6.597 11.093 1.00 92.06 101 GLU A O 1
ATOM 872 N N . TRP A 1 102 ? -13.212 7.096 8.922 1.00 92.69 102 TRP A N 1
ATOM 873 C CA . TRP A 1 102 ? -11.810 7.077 8.498 1.00 92.69 102 TRP A CA 1
ATOM 874 C C . TRP A 1 102 ? -11.253 8.501 8.487 1.00 92.69 102 TRP A C 1
ATOM 876 O O . TRP A 1 102 ? -11.509 9.267 7.558 1.00 92.69 102 TRP A O 1
ATOM 886 N N . ASN A 1 103 ? -10.467 8.863 9.501 1.00 91.06 103 ASN A N 1
ATOM 887 C CA . ASN A 1 103 ? -9.859 10.189 9.596 1.00 91.06 103 ASN A CA 1
ATOM 888 C C . ASN A 1 103 ? -8.388 10.135 9.146 1.00 91.06 103 ASN A C 1
ATOM 890 O O . ASN A 1 103 ? -7.569 9.536 9.846 1.00 91.06 103 ASN A O 1
ATOM 894 N N . PRO A 1 104 ? -8.010 10.724 7.996 1.00 88.00 104 PRO A N 1
ATOM 895 C CA . PRO A 1 104 ? -6.633 10.669 7.514 1.00 88.00 104 PRO A CA 1
ATOM 896 C C . PRO A 1 104 ? -5.697 11.478 8.420 1.00 88.00 104 PRO A C 1
ATOM 898 O O . PRO A 1 104 ? -5.988 12.618 8.782 1.00 88.00 104 PRO A O 1
ATOM 901 N N . LEU A 1 105 ? -4.535 10.912 8.756 1.00 82.69 105 LEU A N 1
ATOM 902 C CA . LEU A 1 105 ? -3.529 11.556 9.613 1.00 82.69 105 LEU A CA 1
ATOM 903 C C . LEU A 1 105 ? -2.398 12.249 8.832 1.00 82.69 105 LEU A C 1
ATOM 905 O O . LEU A 1 105 ? -1.405 12.661 9.435 1.00 82.69 105 LEU A O 1
ATOM 909 N N . ASN A 1 106 ? -2.526 12.381 7.504 1.00 78.00 106 ASN A N 1
ATOM 910 C CA . ASN A 1 106 ? -1.528 12.983 6.603 1.00 78.00 106 ASN A CA 1
ATOM 911 C C . ASN A 1 106 ? -0.113 12.401 6.780 1.00 78.00 106 ASN A C 1
ATOM 913 O O . ASN A 1 106 ? 0.895 13.113 6.753 1.00 78.00 106 ASN A O 1
ATOM 917 N N . ARG A 1 107 ? -0.042 11.089 7.009 1.00 75.56 107 ARG A N 1
ATOM 918 C CA . ARG A 1 107 ? 1.195 10.311 7.085 1.00 75.56 107 ARG A CA 1
ATOM 919 C C . ARG A 1 107 ? 1.014 9.062 6.254 1.00 75.56 107 ARG A C 1
ATOM 921 O O . ARG A 1 107 ? 0.001 8.383 6.408 1.00 75.56 107 ARG A O 1
ATOM 928 N N . SER A 1 108 ? 2.016 8.737 5.457 1.00 77.62 108 SER A N 1
ATOM 929 C CA . SER A 1 108 ? 1.971 7.578 4.578 1.00 77.62 108 SER A CA 1
ATOM 930 C C . SER A 1 108 ? 3.195 6.709 4.810 1.00 77.62 108 SER A C 1
ATOM 932 O O . SER A 1 108 ? 4.291 7.216 5.065 1.00 77.62 108 SER A O 1
ATOM 934 N N . PHE A 1 109 ? 2.998 5.403 4.708 1.00 75.69 109 PHE A N 1
ATOM 935 C CA . PHE A 1 109 ? 4.000 4.392 4.988 1.00 75.69 109 PHE A CA 1
ATOM 936 C C . PHE A 1 109 ? 4.161 3.449 3.811 1.00 75.69 109 PHE A C 1
ATOM 938 O O . PHE A 1 109 ? 3.190 3.065 3.153 1.00 75.69 109 PHE A O 1
ATOM 945 N N . LEU A 1 110 ? 5.411 3.074 3.555 1.00 73.38 110 LEU A N 1
ATOM 946 C CA . LEU A 1 110 ? 5.722 2.074 2.553 1.00 73.38 110 LEU A CA 1
ATOM 947 C C . LEU A 1 110 ? 5.451 0.687 3.136 1.00 73.38 110 LEU A C 1
ATOM 949 O O . LEU A 1 110 ? 6.091 0.277 4.101 1.00 73.38 110 LEU A O 1
ATOM 953 N N . VAL A 1 111 ? 4.519 -0.036 2.532 1.00 77.19 111 VAL A N 1
ATOM 954 C CA . VAL A 1 111 ? 4.119 -1.379 2.943 1.00 77.19 111 VAL A CA 1
ATOM 955 C C . VAL A 1 111 ? 4.360 -2.377 1.821 1.00 77.19 111 VAL A C 1
ATOM 957 O O . VAL A 1 111 ? 4.333 -2.033 0.638 1.00 77.19 111 VAL A O 1
ATOM 960 N N . LYS A 1 112 ? 4.608 -3.633 2.190 1.00 78.31 112 LYS A N 1
ATOM 961 C CA . LYS A 1 112 ? 4.821 -4.725 1.240 1.00 78.31 112 LYS A CA 1
ATOM 962 C C . LYS A 1 112 ? 3.580 -5.602 1.174 1.00 78.31 112 LYS A C 1
ATOM 964 O O . LYS A 1 112 ? 3.166 -6.137 2.203 1.00 78.31 112 LYS A O 1
ATOM 969 N N . ASP A 1 113 ? 3.032 -5.781 -0.024 1.00 80.31 113 ASP A N 1
ATOM 970 C CA . ASP A 1 113 ? 1.967 -6.749 -0.281 1.00 80.31 113 ASP A CA 1
ATOM 971 C C . ASP A 1 113 ? 2.462 -8.154 0.133 1.00 80.31 113 ASP A C 1
ATOM 973 O O . ASP A 1 113 ? 3.492 -8.626 -0.370 1.00 80.31 113 ASP A O 1
ATOM 977 N N . PRO A 1 114 ? 1.780 -8.844 1.062 1.00 81.31 114 PRO A N 1
ATOM 978 C CA . PRO A 1 114 ? 2.222 -10.151 1.540 1.00 81.31 114 PRO A CA 1
ATOM 979 C C . PRO A 1 114 ? 2.111 -11.255 0.479 1.00 81.31 114 PRO A C 1
ATOM 981 O O . PRO A 1 114 ? 2.822 -12.250 0.582 1.00 81.31 114 PRO A O 1
ATOM 984 N N . LYS A 1 115 ? 1.249 -11.096 -0.532 1.00 83.00 115 LYS A N 1
ATOM 985 C CA . LYS A 1 115 ? 0.990 -12.082 -1.586 1.00 83.00 115 LYS A CA 1
ATOM 986 C C . LYS A 1 115 ? 1.866 -11.854 -2.811 1.00 83.00 115 LYS A C 1
ATOM 988 O O . LYS A 1 115 ? 2.494 -12.792 -3.292 1.00 83.00 115 LYS A O 1
ATOM 993 N N . TYR A 1 116 ? 1.878 -10.631 -3.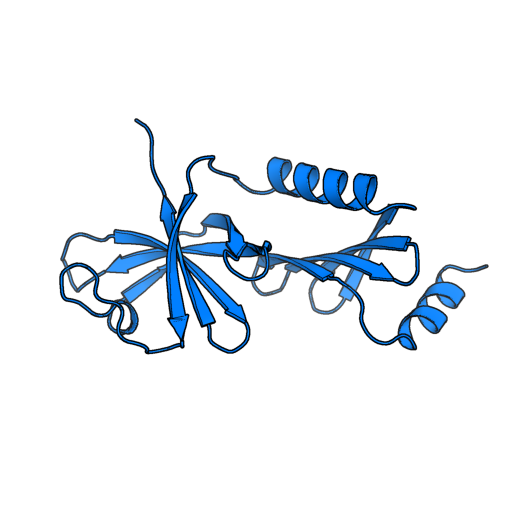337 1.00 77.00 116 TYR A N 1
ATOM 994 C CA . TYR A 1 116 ? 2.596 -10.312 -4.577 1.00 77.00 116 TYR A CA 1
ATOM 995 C C . TYR A 1 116 ? 3.953 -9.652 -4.342 1.00 77.00 116 TYR A C 1
ATOM 997 O O . TYR A 1 116 ? 4.721 -9.493 -5.286 1.00 77.00 116 TYR A O 1
ATOM 1005 N N . HIS A 1 117 ? 4.270 -9.287 -3.096 1.00 71.88 117 HIS A N 1
ATOM 1006 C CA . HIS A 1 117 ? 5.548 -8.687 -2.700 1.00 71.88 117 HIS A CA 1
ATOM 1007 C C . HIS A 1 117 ? 5.870 -7.342 -3.357 1.00 71.88 117 HIS A C 1
ATOM 1009 O O . HIS A 1 117 ? 6.995 -6.852 -3.231 1.00 71.88 117 HIS A O 1
ATOM 1015 N N . ASN A 1 118 ? 4.874 -6.726 -3.990 1.00 70.88 118 ASN A N 1
ATOM 1016 C CA . ASN A 1 118 ? 4.942 -5.366 -4.494 1.00 70.88 118 ASN A CA 1
ATOM 1017 C C . ASN A 1 118 ? 4.941 -4.373 -3.329 1.00 70.88 118 ASN A C 1
ATOM 1019 O O . ASN A 1 118 ? 4.378 -4.635 -2.264 1.00 70.88 118 ASN A O 1
ATOM 1023 N N . MET A 1 119 ? 5.575 -3.224 -3.539 1.00 71.56 119 MET A N 1
ATOM 1024 C CA . MET A 1 119 ? 5.604 -2.143 -2.559 1.00 71.56 119 MET A CA 1
ATOM 1025 C C . MET A 1 119 ? 4.476 -1.152 -2.851 1.00 71.56 119 MET A C 1
ATOM 1027 O O . MET A 1 119 ? 4.286 -0.768 -4.004 1.00 71.56 119 MET A O 1
ATOM 1031 N N . HIS A 1 120 ? 3.762 -0.728 -1.812 1.00 75.81 120 HIS A N 1
ATOM 1032 C CA . HIS A 1 120 ? 2.648 0.217 -1.879 1.00 75.81 120 HIS A CA 1
ATOM 1033 C C . HIS A 1 120 ? 2.843 1.323 -0.845 1.00 75.81 120 HIS A C 1
ATOM 1035 O O . HIS A 1 120 ? 3.343 1.059 0.245 1.00 75.81 120 HIS A O 1
ATOM 1041 N N . LEU A 1 121 ? 2.433 2.553 -1.157 1.00 77.56 121 LEU A N 1
ATOM 1042 C CA . LEU A 1 121 ? 2.341 3.601 -0.141 1.00 77.56 121 LEU A CA 1
ATOM 1043 C C . LEU A 1 121 ? 0.905 3.726 0.313 1.00 77.56 121 LEU A C 1
ATOM 1045 O O . LEU A 1 121 ? 0.035 4.060 -0.488 1.00 77.56 121 LEU A O 1
ATOM 1049 N N . PHE A 1 122 ? 0.692 3.420 1.583 1.00 85.62 122 PHE A N 1
ATOM 1050 C CA . PHE A 1 122 ? -0.608 3.472 2.225 1.00 85.62 122 PHE A CA 1
ATOM 1051 C C . PHE A 1 122 ? -0.642 4.613 3.224 1.00 85.62 122 PHE A C 1
ATOM 1053 O O . PHE A 1 122 ? 0.358 4.906 3.883 1.00 85.62 122 PHE A O 1
ATOM 1060 N N . ASP A 1 123 ? -1.803 5.241 3.336 1.00 87.00 123 ASP A N 1
ATOM 1061 C CA . ASP A 1 123 ? -2.025 6.317 4.283 1.00 87.00 123 ASP A CA 1
ATOM 1062 C C . ASP A 1 123 ? -2.367 5.764 5.664 1.00 87.00 123 ASP A C 1
ATOM 1064 O O . ASP A 1 123 ? -2.829 4.634 5.841 1.00 87.00 123 ASP A O 1
ATOM 1068 N N . THR A 1 124 ? -2.104 6.589 6.667 1.00 87.88 124 THR A N 1
ATOM 1069 C CA . THR A 1 124 ? -2.461 6.313 8.052 1.00 87.88 124 THR A CA 1
ATOM 1070 C C . THR A 1 124 ? -3.808 6.940 8.341 1.00 87.88 124 THR A C 1
ATOM 1072 O O . THR A 1 124 ? -3.998 8.141 8.125 1.00 87.88 124 THR A O 1
ATOM 1075 N N . TYR A 1 125 ? -4.708 6.142 8.893 1.00 91.12 125 TYR A N 1
ATOM 1076 C CA . TYR A 1 125 ? -6.036 6.571 9.281 1.00 91.12 125 TYR A CA 1
ATOM 1077 C C . TYR A 1 125 ? -6.248 6.320 10.762 1.00 91.12 125 TYR A C 1
ATOM 1079 O O . TYR A 1 125 ? -5.837 5.299 11.318 1.00 91.12 125 TYR A O 1
ATOM 1087 N N . GLU A 1 126 ? -6.925 7.266 11.389 1.00 91.00 126 GLU A N 1
ATOM 1088 C CA . GLU A 1 126 ? -7.536 7.090 12.686 1.00 91.00 126 GLU A CA 1
ATOM 1089 C C . GLU A 1 126 ? -8.994 6.659 12.489 1.00 91.00 126 GLU A C 1
ATOM 1091 O O . GLU A 1 126 ? -9.824 7.408 11.968 1.00 91.00 126 GLU A O 1
ATOM 1096 N N . PHE A 1 127 ? -9.287 5.434 12.911 1.00 89.38 127 PHE A N 1
ATOM 1097 C CA . PHE A 1 127 ? -10.597 4.807 12.844 1.00 89.38 127 PHE A CA 1
ATOM 1098 C C . PHE A 1 127 ? -11.351 5.080 14.136 1.00 89.38 127 PHE A C 1
ATOM 1100 O O . PHE A 1 127 ? -10.882 4.720 15.224 1.00 89.38 127 PHE A O 1
ATOM 1107 N N . ARG A 1 128 ? -12.511 5.730 14.022 1.00 87.88 128 ARG A N 1
ATOM 1108 C CA . ARG A 1 128 ? -13.346 6.104 15.168 1.00 87.88 128 ARG A CA 1
ATOM 1109 C C . ARG A 1 128 ? -14.713 5.443 15.102 1.00 87.88 128 ARG A C 1
ATOM 1111 O O . ARG A 1 128 ? -15.338 5.369 14.046 1.00 87.88 128 ARG A O 1
ATOM 1118 N N . ILE A 1 129 ? -15.187 5.028 16.272 1.00 82.50 129 ILE A N 1
ATOM 1119 C CA . ILE A 1 129 ? -16.579 4.658 16.518 1.00 82.50 129 ILE A CA 1
ATOM 1120 C C . ILE A 1 129 ? -17.147 5.742 17.434 1.00 82.50 129 ILE A C 1
ATOM 1122 O O . ILE A 1 129 ? -16.887 5.725 18.635 1.00 82.50 129 ILE A O 1
ATOM 1126 N N . HIS A 1 130 ? -17.898 6.704 16.897 1.00 76.81 130 HIS A N 1
ATOM 1127 C CA . HIS A 1 130 ? -18.448 7.812 17.693 1.00 76.81 130 HIS A CA 1
ATOM 1128 C C . HIS A 1 130 ? -17.369 8.494 18.580 1.00 76.81 130 HIS A C 1
ATOM 1130 O O . HIS A 1 130 ? -16.343 8.943 18.075 1.00 76.81 130 HIS A O 1
ATOM 1136 N N . ASN A 1 131 ? -17.585 8.538 19.905 1.00 67.94 131 ASN A N 1
ATOM 1137 C CA . ASN A 1 131 ? -16.665 9.087 20.912 1.00 67.94 131 ASN A CA 1
ATOM 1138 C C . ASN A 1 131 ? -15.759 8.021 21.567 1.00 67.94 131 ASN A C 1
ATOM 1140 O O . ASN A 1 131 ? -15.160 8.286 22.612 1.00 67.94 131 ASN A O 1
ATOM 1144 N N . GLU A 1 132 ? -15.694 6.804 21.026 1.00 68.62 132 GLU A N 1
ATOM 1145 C CA . GLU A 1 132 ? -14.859 5.74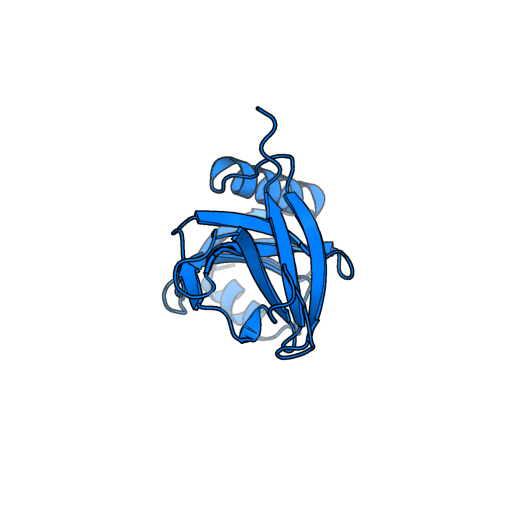0 21.585 1.00 68.62 132 GLU A CA 1
ATOM 1146 C C . GLU A 1 132 ? -13.372 5.907 21.244 1.00 68.62 132 GLU A C 1
ATOM 1148 O O . GLU A 1 132 ? -12.951 6.771 20.470 1.00 68.62 132 GLU A O 1
ATOM 1153 N N . LYS A 1 133 ? -12.551 5.052 21.864 1.00 68.69 133 LYS A N 1
ATOM 1154 C CA . LYS A 1 133 ? -11.103 5.031 21.682 1.00 68.69 133 LYS A CA 1
ATOM 1155 C C . LYS A 1 133 ? -10.764 4.757 20.216 1.00 68.69 133 LYS A C 1
ATOM 1157 O O . LYS A 1 133 ? -11.081 3.696 19.686 1.00 68.69 133 LYS A O 1
ATOM 1162 N N . ALA A 1 134 ? -10.073 5.707 19.601 1.00 80.00 134 ALA A N 1
ATOM 1163 C CA . ALA A 1 134 ? -9.646 5.597 18.223 1.00 80.00 134 ALA A CA 1
ATOM 1164 C C . ALA A 1 134 ? -8.496 4.593 18.055 1.00 80.00 134 ALA A C 1
ATOM 1166 O O . ALA A 1 134 ? -7.627 4.473 18.926 1.00 80.00 134 ALA A O 1
ATOM 1167 N N . ILE A 1 135 ? -8.481 3.888 16.926 1.00 87.75 135 ILE A N 1
ATOM 1168 C CA . ILE A 1 135 ? -7.387 2.991 16.540 1.00 87.75 135 ILE A CA 1
ATOM 1169 C C . ILE A 1 135 ? -6.718 3.574 15.308 1.00 87.75 135 ILE A C 1
ATOM 1171 O O . ILE A 1 135 ? -7.383 4.022 14.383 1.00 87.75 135 ILE A O 1
ATOM 1175 N N . THR A 1 136 ? -5.391 3.595 15.303 1.00 89.62 136 THR A N 1
ATOM 1176 C CA . THR A 1 136 ? -4.611 4.083 14.167 1.00 89.62 136 THR A CA 1
ATOM 1177 C C . THR A 1 136 ? -4.075 2.899 13.383 1.00 89.62 136 THR A C 1
ATOM 1179 O O . THR A 1 136 ? -3.352 2.087 13.953 1.00 89.62 136 THR A O 1
ATOM 1182 N N . LEU A 1 137 ? -4.405 2.808 12.096 1.00 91.69 137 LEU A N 1
ATOM 1183 C CA . LEU A 1 137 ? -3.863 1.793 11.191 1.00 91.69 137 LEU A CA 1
ATOM 1184 C C . LEU A 1 137 ? -3.354 2.438 9.910 1.00 91.69 137 LEU A C 1
ATOM 1186 O O . LEU A 1 137 ? -3.803 3.510 9.506 1.00 91.69 137 LEU A O 1
ATOM 1190 N N . ILE A 1 138 ? -2.452 1.732 9.245 1.00 91.94 138 ILE A N 1
ATOM 1191 C CA . ILE A 1 138 ? -2.106 1.994 7.854 1.00 91.94 138 ILE A CA 1
ATOM 1192 C C . ILE A 1 138 ? -3.070 1.185 6.989 1.00 91.94 138 ILE A C 1
ATOM 1194 O O . ILE A 1 138 ? -3.213 -0.024 7.196 1.00 91.94 138 ILE A O 1
ATOM 1198 N N . ALA A 1 139 ? -3.720 1.832 6.026 1.00 93.81 139 ALA A N 1
ATOM 1199 C CA . ALA A 1 139 ? -4.682 1.179 5.149 1.00 93.81 139 ALA A CA 1
ATOM 1200 C C . ALA A 1 139 ? -4.591 1.698 3.713 1.00 93.81 139 ALA A C 1
ATOM 1202 O O . ALA A 1 139 ? -4.267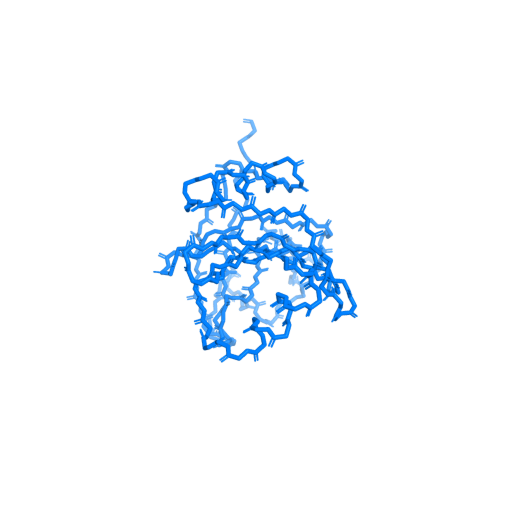 2.859 3.467 1.00 93.81 139 ALA A O 1
ATOM 1203 N N . GLY A 1 140 ? -4.898 0.830 2.756 1.00 92.00 140 GLY A N 1
ATOM 1204 C CA . GLY A 1 140 ? -4.965 1.197 1.347 1.00 92.00 140 GLY A CA 1
ATOM 1205 C C . GLY A 1 140 ? -5.324 0.019 0.455 1.00 92.00 140 GLY A C 1
ATOM 1206 O O . GLY A 1 140 ? -5.328 -1.135 0.887 1.00 92.00 140 GLY A O 1
ATOM 1207 N N . GLU A 1 141 ? -5.642 0.309 -0.803 1.00 92.31 141 GLU A N 1
ATOM 1208 C CA . GLU A 1 141 ? -5.948 -0.713 -1.801 1.00 92.31 141 GLU A CA 1
ATOM 1209 C C . GLU A 1 141 ? -4.660 -1.233 -2.461 1.00 92.31 141 GLU A C 1
ATOM 1211 O O . GLU A 1 141 ? -3.848 -0.458 -2.973 1.00 92.31 141 GLU A O 1
ATOM 1216 N N . PHE A 1 142 ? -4.477 -2.556 -2.484 1.00 82.81 142 PHE A N 1
ATOM 1217 C CA . PHE A 1 142 ? -3.436 -3.194 -3.290 1.00 82.81 142 PHE A CA 1
ATOM 1218 C C . PHE A 1 142 ? -3.823 -3.190 -4.772 1.00 82.81 142 PHE A C 1
ATOM 1220 O O . PHE A 1 142 ? -3.104 -2.644 -5.607 1.00 82.81 142 PHE A O 1
ATOM 1227 N N . SER A 1 143 ? -4.940 -3.849 -5.099 1.00 81.38 143 SER A N 1
ATOM 1228 C CA . SER A 1 143 ? -5.524 -3.939 -6.444 1.00 81.38 143 SER A CA 1
ATOM 1229 C C . SER A 1 143 ? -6.891 -4.625 -6.395 1.00 81.38 143 SER A C 1
ATOM 1231 O O . SER A 1 143 ? -7.144 -5.422 -5.492 1.00 81.38 143 SER A O 1
ATOM 1233 N N . ASN A 1 144 ? -7.738 -4.393 -7.403 1.00 87.44 144 ASN A N 1
ATOM 1234 C CA . ASN A 1 144 ? -9.012 -5.100 -7.600 1.00 87.44 144 ASN A CA 1
ATOM 1235 C C . ASN A 1 144 ? -9.916 -5.098 -6.357 1.00 87.44 144 ASN A C 1
ATOM 1237 O O . ASN A 1 144 ? -10.494 -6.129 -6.010 1.00 87.44 144 ASN A O 1
ATOM 1241 N N . ASN A 1 145 ? -10.029 -3.953 -5.680 1.00 90.75 145 ASN A N 1
ATOM 1242 C CA . ASN A 1 145 ? -10.776 -3.798 -4.433 1.00 90.75 145 ASN A CA 1
ATOM 1243 C C . ASN A 1 145 ? -10.255 -4.660 -3.272 1.00 90.75 145 ASN A C 1
ATOM 1245 O O . ASN A 1 145 ? -10.983 -4.863 -2.305 1.00 90.75 145 ASN A O 1
ATOM 1249 N N . ILE A 1 146 ? -9.026 -5.175 -3.335 1.00 93.62 146 ILE A N 1
ATOM 1250 C CA . ILE A 1 146 ? -8.381 -5.835 -2.199 1.00 93.62 146 ILE A CA 1
ATOM 1251 C C . ILE A 1 146 ? -7.641 -4.781 -1.386 1.00 93.62 146 ILE A C 1
ATOM 1253 O O . ILE A 1 146 ? -6.692 -4.163 -1.868 1.00 93.62 146 ILE A O 1
ATOM 1257 N N . TRP A 1 147 ? -8.064 -4.607 -0.142 1.00 95.25 147 TRP A N 1
ATOM 1258 C CA . TRP A 1 147 ? -7.493 -3.659 0.802 1.00 95.25 147 TRP A CA 1
ATOM 1259 C C . TRP A 1 147 ? -6.555 -4.354 1.770 1.00 95.25 147 TRP A C 1
ATOM 1261 O O . TRP A 1 147 ? -6.862 -5.444 2.247 1.00 95.25 147 TRP A O 1
ATOM 1271 N N . GLY A 1 148 ? -5.424 -3.720 2.063 1.00 94.88 148 GLY A N 1
ATOM 1272 C CA . GLY A 1 148 ? -4.476 -4.155 3.078 1.00 94.88 148 GLY A CA 1
ATOM 1273 C C . GLY A 1 148 ? -4.520 -3.265 4.308 1.00 94.88 148 GLY A C 1
ATOM 1274 O O . GLY A 1 148 ? -4.640 -2.046 4.196 1.00 94.88 148 GLY A O 1
ATOM 1275 N N . PHE A 1 149 ? -4.368 -3.889 5.471 1.00 94.44 149 PHE A N 1
ATOM 1276 C CA . PHE A 1 149 ? -4.351 -3.236 6.773 1.00 94.44 149 PHE A CA 1
ATOM 1277 C C . PHE A 1 149 ? -3.092 -3.629 7.533 1.00 94.44 149 PHE A C 1
ATOM 1279 O O . PHE A 1 149 ? -2.746 -4.813 7.618 1.00 94.44 149 PHE A O 1
ATOM 1286 N N . TYR A 1 150 ? -2.422 -2.637 8.110 1.00 92.62 150 TYR A N 1
ATOM 1287 C CA . TYR A 1 150 ? -1.202 -2.829 8.878 1.00 92.62 150 TYR A CA 1
ATOM 1288 C C . TYR A 1 150 ? -1.231 -2.027 10.178 1.00 92.62 150 TYR A C 1
ATOM 1290 O O . TYR A 1 150 ? -1.802 -0.936 10.239 1.00 92.62 150 TYR A O 1
ATOM 1298 N N . ASN A 1 151 ? -0.582 -2.563 11.209 1.00 89.50 151 ASN A N 1
ATOM 1299 C CA . ASN A 1 151 ? -0.402 -1.880 12.482 1.00 89.50 151 ASN A CA 1
ATOM 1300 C C . ASN A 1 151 ? 0.928 -1.125 12.512 1.00 89.50 151 ASN A C 1
ATOM 1302 O O . ASN A 1 151 ? 1.931 -1.628 12.001 1.00 89.50 151 ASN A O 1
ATOM 1306 N N . LEU A 1 152 ? 0.943 0.021 13.189 1.00 77.94 152 LEU A N 1
ATOM 1307 C CA . LEU A 1 152 ? 2.167 0.700 13.605 1.00 77.94 152 LEU A CA 1
ATOM 1308 C C . LEU A 1 152 ? 2.551 0.174 14.988 1.00 77.94 152 LEU A C 1
ATOM 1310 O O . LEU A 1 152 ? 1.879 0.474 15.975 1.00 77.94 152 LEU A O 1
ATOM 1314 N N . THR A 1 153 ? 3.612 -0.627 15.074 1.00 61.91 153 THR A N 1
ATOM 1315 C CA . THR A 1 153 ? 4.168 -0.983 16.383 1.00 61.91 153 THR A CA 1
ATOM 1316 C C . THR A 1 153 ? 5.112 0.135 16.798 1.00 61.91 153 THR A C 1
ATOM 1318 O O . THR A 1 153 ? 6.172 0.317 16.205 1.00 61.91 153 THR A O 1
ATOM 1321 N N . PHE A 1 154 ? 4.711 0.923 17.794 1.00 51.91 154 PHE A N 1
ATOM 1322 C CA . PHE A 1 154 ? 5.628 1.841 18.459 1.00 51.91 154 PHE A CA 1
ATOM 1323 C C . PHE A 1 154 ? 6.363 1.057 19.544 1.00 51.91 154 PHE A C 1
ATOM 1325 O O . PHE A 1 154 ? 5.784 0.761 20.590 1.00 51.91 154 PHE A O 1
ATOM 1332 N N . ASN A 1 155 ? 7.629 0.719 19.306 1.00 36.22 155 ASN A N 1
ATOM 1333 C CA . ASN A 1 155 ? 8.524 0.381 20.406 1.00 36.22 155 ASN A CA 1
ATOM 1334 C C . ASN A 1 155 ? 8.828 1.674 21.172 1.00 36.22 155 ASN A C 1
ATOM 1336 O O . ASN A 1 155 ? 9.501 2.564 20.648 1.00 36.22 155 ASN A O 1
ATOM 1340 N N . TYR A 1 156 ? 8.256 1.788 22.371 1.00 32.81 156 TYR A N 1
ATOM 1341 C CA . TYR A 1 156 ? 8.585 2.825 23.352 1.00 32.81 156 TYR A CA 1
ATOM 1342 C C . TYR A 1 156 ? 9.874 2.482 24.098 1.00 32.81 156 TYR A C 1
ATOM 1344 O O . TYR A 1 156 ? 10.069 1.284 24.411 1.00 32.81 156 TYR A O 1
#

Secondary structure (DSSP, 8-state):
--HHHHHHHHTTS----EEEEEEETTEEEEEEEETTEEEEEEEETTEEEEEEEESSHHHHHHHHHHHHHHHS---TTEEEEEEEETT---EETTEEGGGSEEEEEEEEEEEE-TTT--EEEEEEEEEE-TTSPPEEEEEEEEETTEEEEEEE----

Sequence (156 aa):
MNIESLKNKLALLDIPKIYSISKEENSKFCLVQENNFWFFFKLENNKRKFLKFFENEIDATTFFLNFMEDNFKIEKEITFIASLAYKDIFLINNFNIWDMEWNPLNRSFLVKDPKYHNMHLFDTYEFRIHNEKAITLIAGEFSNNIWGFYNLTFNY